Protein AF-A0A521GFV4-F1 (afdb_monomer)

Mean predicted aligned error: 8.15 Å

Secondary structure (DSSP, 8-state):
----------S-TT-HHHHHHHHHHHHHSPPHHHHHHHTT--HHHHHHHHHHHHHHHHHHHHHTTS--SSHHHHHHHHHHHHH-TTTHHHHHHHHHHHHHHHHHHTT-HHHHHHHHHHHHHHHHHH-----S-HHHHHHHTT--

Sequence (144 aa):
MKPVLPVFRLFPSDTAADLDDLQSYLLSCPGYAQNAYNHGKSTEHIHLLGHVDRVESAIRQFVSGAVNNLTSCRSEVNDFYQCRPDAAPRMTAFALDSVLAFLVEGEFYEAVSRLNLVRQHLQRRFGVITEGDYERLTQGATTV

Radius of gyration: 15.62 Å; Cα contacts (8 Å, |Δi|>4): 135; chains: 1; bounding box: 51×27×42 Å

Structure (mmC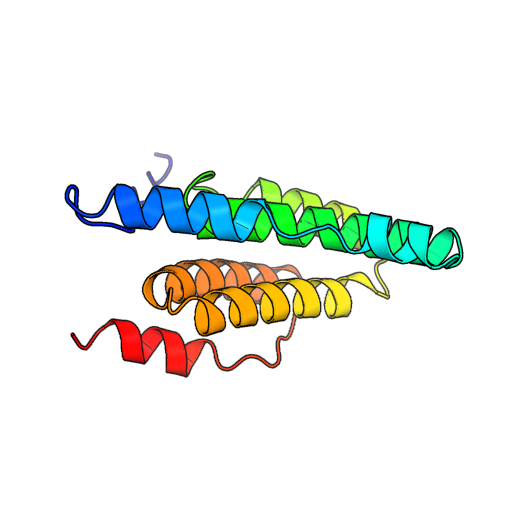IF, N/CA/C/O backbone):
data_AF-A0A521GFV4-F1
#
_entry.id   AF-A0A521GFV4-F1
#
loop_
_atom_site.group_PDB
_atom_site.id
_atom_site.type_symbol
_atom_site.label_atom_id
_atom_site.label_alt_id
_atom_site.label_comp_id
_atom_site.label_asym_id
_atom_site.label_entity_id
_atom_site.label_seq_id
_atom_site.pdbx_PDB_ins_code
_atom_site.Cartn_x
_atom_site.Cartn_y
_atom_site.Cartn_z
_atom_site.occupancy
_atom_site.B_iso_or_equiv
_atom_site.auth_seq_id
_atom_site.auth_comp_id
_atom_site.auth_asym_id
_atom_site.auth_atom_id
_atom_site.pdbx_PDB_model_num
ATOM 1 N N . MET A 1 1 ? -28.907 11.321 -4.598 1.00 34.38 1 MET A N 1
ATOM 2 C CA . MET A 1 1 ? -28.206 11.581 -3.321 1.00 34.38 1 MET A CA 1
ATOM 3 C C . MET A 1 1 ? -26.913 10.781 -3.322 1.00 34.38 1 MET A C 1
ATOM 5 O O . MET A 1 1 ? -26.981 9.577 -3.527 1.00 34.38 1 MET A O 1
ATOM 9 N N . LYS A 1 2 ? -25.743 11.424 -3.192 1.00 28.20 2 LYS A N 1
ATOM 10 C CA . LYS A 1 2 ? -24.484 10.688 -2.985 1.00 28.20 2 LYS A CA 1
ATOM 11 C C . LYS A 1 2 ? -24.500 10.159 -1.545 1.00 28.20 2 LYS A C 1
ATOM 13 O O . LYS A 1 2 ? -24.770 10.966 -0.656 1.00 28.20 2 LYS A O 1
ATOM 18 N N . PRO A 1 3 ? -24.260 8.861 -1.297 1.00 27.92 3 PRO A N 1
ATOM 19 C CA . PRO A 1 3 ? -24.125 8.371 0.064 1.00 27.92 3 PRO A CA 1
ATOM 20 C C . PRO A 1 3 ? -22.909 9.063 0.679 1.00 27.92 3 PRO A C 1
ATOM 22 O O . PRO A 1 3 ? -21.788 8.933 0.185 1.00 27.92 3 PRO A O 1
ATOM 25 N N . VAL A 1 4 ? -23.155 9.866 1.711 1.00 31.33 4 VAL A N 1
ATOM 26 C CA . VAL A 1 4 ? -22.106 10.385 2.582 1.00 31.33 4 VAL A CA 1
ATOM 27 C C . VAL A 1 4 ? -21.581 9.159 3.312 1.00 31.33 4 VAL A C 1
ATOM 29 O O . VAL A 1 4 ? -22.286 8.589 4.142 1.00 31.33 4 VAL A O 1
ATOM 32 N N . LEU A 1 5 ? -20.396 8.683 2.920 1.00 33.31 5 LEU A N 1
ATOM 33 C CA . LEU A 1 5 ? -19.701 7.659 3.691 1.00 33.31 5 LEU A CA 1
ATOM 34 C C . LEU A 1 5 ? -19.615 8.179 5.131 1.00 33.31 5 LEU A C 1
ATOM 36 O O . LEU A 1 5 ? -19.255 9.349 5.304 1.00 33.31 5 LEU A O 1
ATOM 40 N N . PRO A 1 6 ? -19.984 7.374 6.143 1.00 38.09 6 PRO A N 1
ATOM 41 C CA . PRO A 1 6 ? -19.847 7.796 7.526 1.00 38.09 6 PRO A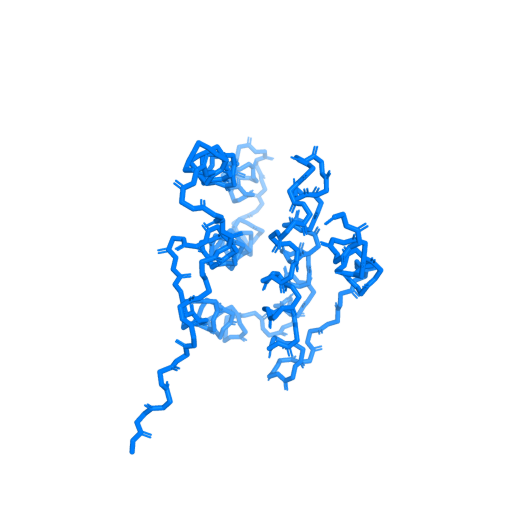 CA 1
ATOM 42 C C . PRO A 1 6 ? -18.412 8.274 7.727 1.00 38.09 6 PRO A C 1
ATOM 44 O O . PRO A 1 6 ? -17.463 7.620 7.287 1.00 38.09 6 PRO A O 1
ATOM 47 N N . VAL A 1 7 ? -18.264 9.460 8.318 1.00 41.22 7 VAL A N 1
ATOM 48 C CA . VAL A 1 7 ? -16.961 9.972 8.733 1.00 41.22 7 VAL A CA 1
ATOM 49 C C . VAL A 1 7 ? -16.463 8.996 9.790 1.00 41.22 7 VAL A C 1
ATOM 51 O O . VAL A 1 7 ? -16.857 9.080 10.950 1.00 41.22 7 VAL A O 1
ATOM 54 N N . PHE A 1 8 ? -15.668 8.014 9.369 1.00 44.47 8 PHE A N 1
ATOM 55 C CA . PHE A 1 8 ? -15.001 7.074 10.256 1.00 44.47 8 PHE A CA 1
ATOM 56 C C . PHE A 1 8 ? -13.968 7.866 11.059 1.00 44.47 8 PHE A C 1
ATOM 58 O O . PHE A 1 8 ? -12.811 7.993 10.656 1.00 44.47 8 PHE A O 1
ATOM 65 N N . ARG A 1 9 ? -14.399 8.452 12.181 1.00 45.41 9 ARG A N 1
ATOM 66 C CA . ARG A 1 9 ? -13.478 8.850 13.242 1.00 45.41 9 ARG A CA 1
ATOM 67 C C . ARG A 1 9 ? -12.942 7.555 13.844 1.00 45.41 9 ARG A C 1
ATOM 69 O O . ARG A 1 9 ? -13.654 6.878 14.571 1.00 45.41 9 ARG A O 1
ATOM 76 N N . LEU A 1 10 ? -11.719 7.210 13.447 1.00 48.00 10 LEU A N 1
ATOM 77 C CA . LEU A 1 10 ? -10.934 6.076 13.956 1.00 48.00 10 LEU A CA 1
ATOM 78 C C . LEU A 1 10 ? -10.675 6.159 15.464 1.00 48.00 10 LEU A C 1
ATOM 80 O O . LEU A 1 10 ? -10.413 5.150 16.097 1.00 48.00 10 LEU A O 1
ATOM 84 N N . PHE A 1 11 ? -10.734 7.370 16.003 1.00 47.38 11 PHE A N 1
ATOM 85 C CA . PHE A 1 11 ? -10.150 7.755 17.270 1.00 47.38 11 PHE A CA 1
ATOM 86 C C . PHE A 1 11 ? -11.170 8.633 18.014 1.00 47.38 11 PHE A C 1
ATOM 88 O O . PHE A 1 11 ? -11.696 9.585 17.412 1.00 47.38 11 PHE A O 1
ATOM 95 N N . PRO A 1 12 ? -11.522 8.325 19.279 1.00 48.00 12 PRO A N 1
ATOM 96 C CA . PRO A 1 12 ? -12.194 9.270 20.169 1.00 48.00 12 PRO A CA 1
ATOM 97 C C . PRO A 1 12 ? -11.488 10.635 20.149 1.00 48.00 12 PRO A C 1
ATOM 99 O O . PRO A 1 12 ? -10.282 10.713 19.929 1.00 48.00 12 PRO A O 1
ATOM 102 N N . SER A 1 13 ? -12.201 11.735 20.400 1.00 46.50 1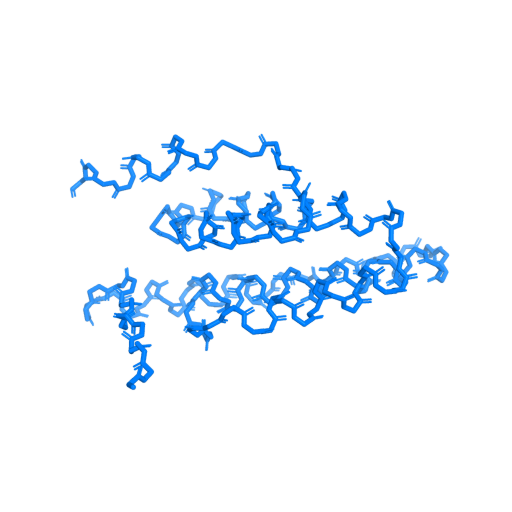3 SER A N 1
ATOM 103 C CA . SER A 1 13 ? -11.618 13.095 20.395 1.00 46.50 13 SER A CA 1
ATOM 104 C C . SER A 1 13 ? -10.408 13.277 21.327 1.00 46.50 13 SER A C 1
ATOM 106 O O . SER A 1 13 ? -9.646 14.220 21.137 1.00 46.50 13 SER A O 1
ATOM 108 N N . ASP A 1 14 ? -10.208 12.346 22.260 1.00 45.75 14 ASP A N 1
ATOM 109 C CA . ASP A 1 14 ? -9.135 12.337 23.253 1.00 45.75 14 ASP A CA 1
ATOM 110 C C . ASP A 1 14 ? -7.888 11.534 22.802 1.00 45.75 14 ASP A C 1
ATOM 112 O O . ASP A 1 14 ? -6.915 11.458 23.540 1.00 45.75 14 ASP A O 1
ATOM 116 N N . THR A 1 15 ? -7.886 10.975 21.580 1.00 52.81 15 THR A N 1
ATOM 117 C CA . THR A 1 15 ? -6.805 10.127 21.001 1.00 52.81 15 THR A CA 1
ATOM 118 C C . THR A 1 15 ? -6.084 10.799 19.818 1.00 52.81 15 THR A C 1
ATOM 120 O O . THR A 1 15 ? -5.568 10.157 18.907 1.00 52.81 15 THR A O 1
ATOM 123 N N . ALA A 1 16 ? -6.053 12.137 19.802 1.00 54.34 16 ALA A N 1
ATOM 124 C CA . ALA A 1 16 ? -5.378 12.911 18.755 1.00 54.34 16 ALA A CA 1
ATOM 125 C C . ALA A 1 16 ? -3.859 12.641 18.684 1.00 54.34 16 ALA A C 1
ATOM 127 O O . ALA A 1 16 ? -3.299 12.664 17.593 1.00 54.34 16 ALA A O 1
ATOM 128 N N . ALA A 1 17 ? -3.219 12.336 19.821 1.00 51.59 17 ALA A N 1
ATOM 129 C CA . ALA A 1 17 ? -1.805 11.957 19.873 1.00 51.59 17 ALA A CA 1
ATOM 130 C C . ALA A 1 17 ? -1.539 10.623 19.150 1.00 51.59 17 ALA A C 1
ATOM 132 O O . ALA A 1 17 ? -0.618 10.546 18.345 1.00 51.59 17 ALA A O 1
ATOM 133 N N . ASP A 1 18 ? -2.412 9.625 19.328 1.00 61.91 18 ASP A N 1
ATOM 134 C CA . ASP A 1 18 ? -2.287 8.315 18.672 1.00 61.91 18 ASP A CA 1
ATOM 135 C C . ASP A 1 18 ? -2.465 8.418 17.146 1.00 61.91 18 ASP A C 1
ATOM 137 O O . ASP A 1 18 ? -1.849 7.675 16.381 1.00 61.91 18 ASP A O 1
ATOM 141 N N . LEU A 1 19 ? -3.278 9.376 16.678 1.00 65.56 19 LEU A N 1
ATOM 142 C CA . LEU A 1 19 ? -3.441 9.672 15.252 1.00 65.56 19 LEU A CA 1
ATOM 143 C C . LEU A 1 19 ? -2.188 10.329 14.650 1.00 65.56 19 LEU A C 1
ATOM 145 O O . LEU A 1 19 ? -1.786 9.956 13.545 1.00 65.56 19 LEU A O 1
ATOM 149 N N . ASP A 1 20 ? -1.588 11.294 15.349 1.00 68.12 20 ASP A N 1
ATOM 150 C CA . ASP A 1 20 ? -0.361 11.968 14.905 1.00 68.12 20 ASP A CA 1
ATOM 151 C C . ASP A 1 20 ? 0.841 11.010 14.927 1.00 68.12 20 ASP A C 1
ATOM 153 O O . ASP A 1 20 ? 1.650 11.014 13.991 1.00 68.12 20 ASP A O 1
ATOM 157 N N . ASP A 1 21 ? 0.917 10.130 15.928 1.00 66.81 21 ASP A N 1
ATOM 158 C CA . ASP A 1 21 ? 1.932 9.080 16.032 1.00 66.81 21 ASP A CA 1
ATOM 159 C C . ASP A 1 21 ? 1.760 8.025 14.929 1.00 66.81 21 ASP A C 1
ATOM 161 O O . ASP A 1 21 ? 2.728 7.694 14.242 1.00 66.81 21 ASP A O 1
ATOM 165 N N . LEU A 1 22 ? 0.528 7.573 14.654 1.00 69.06 22 LEU A N 1
ATOM 166 C CA . LEU A 1 22 ? 0.222 6.671 13.537 1.00 69.06 22 LEU A CA 1
ATOM 167 C C . LEU A 1 22 ? 0.601 7.290 12.184 1.00 69.06 22 LEU A C 1
ATOM 169 O O . LEU A 1 22 ? 1.190 6.623 11.329 1.00 69.06 22 LEU A O 1
ATOM 173 N N . GLN A 1 23 ? 0.253 8.562 11.963 1.00 76.44 23 GLN A N 1
ATOM 174 C CA . GLN A 1 23 ? 0.588 9.268 10.726 1.00 76.44 23 GLN A CA 1
ATOM 175 C C . GLN A 1 23 ? 2.098 9.440 10.579 1.00 76.44 23 GLN A C 1
ATOM 177 O O . GLN A 1 23 ? 2.638 9.147 9.512 1.00 76.44 23 GLN A O 1
ATOM 182 N N . SER A 1 24 ? 2.787 9.853 11.640 1.00 76.06 24 SER A N 1
ATOM 183 C CA . SER A 1 24 ? 4.241 10.015 11.635 1.00 76.06 24 SER A CA 1
ATOM 184 C C . SER A 1 24 ? 4.953 8.683 11.402 1.00 76.06 24 SER A C 1
ATOM 186 O O . SER A 1 24 ? 5.865 8.603 10.578 1.00 76.06 24 SER A O 1
ATOM 188 N N . TYR A 1 25 ? 4.506 7.612 12.056 1.00 71.94 25 TYR A N 1
ATOM 189 C CA . TYR A 1 25 ? 5.076 6.276 11.915 1.00 71.94 25 TYR A CA 1
ATOM 190 C C . TYR A 1 25 ? 4.873 5.713 10.501 1.00 71.94 25 TYR A C 1
ATOM 192 O O . TYR A 1 25 ? 5.842 5.377 9.822 1.00 71.94 25 TYR A O 1
ATOM 200 N N . LEU A 1 26 ? 3.635 5.691 9.995 1.00 70.75 26 LEU A N 1
ATOM 201 C CA . LEU A 1 26 ? 3.335 5.104 8.684 1.00 70.75 26 LEU A CA 1
ATOM 202 C C . LEU A 1 26 ? 3.887 5.921 7.507 1.00 70.75 26 LEU A C 1
ATOM 204 O O . LEU A 1 26 ? 4.211 5.350 6.462 1.00 70.75 26 LEU A O 1
ATOM 208 N N . LEU A 1 27 ? 3.980 7.247 7.630 1.00 76.00 27 LEU A N 1
ATOM 209 C CA . LEU A 1 27 ? 4.436 8.112 6.535 1.00 76.00 27 LEU A CA 1
ATOM 210 C C . LEU A 1 27 ? 5.952 8.351 6.538 1.00 76.00 27 LEU A C 1
ATOM 212 O O . LEU A 1 27 ? 6.470 8.893 5.563 1.00 76.00 27 LEU A O 1
ATOM 216 N N . SER A 1 28 ? 6.667 7.929 7.584 1.00 74.81 28 SER A N 1
ATOM 217 C CA . SER A 1 28 ? 8.128 8.063 7.665 1.00 74.81 28 SER A CA 1
ATOM 218 C C . SER A 1 28 ? 8.903 6.858 7.131 1.00 74.81 28 SER A C 1
ATOM 220 O O . SER A 1 28 ? 10.123 6.962 6.976 1.00 74.81 28 SER A O 1
ATOM 222 N N . CYS A 1 29 ? 8.258 5.721 6.821 1.00 67.06 29 CYS A N 1
ATOM 223 C CA . CYS A 1 29 ? 9.028 4.558 6.377 1.00 67.06 29 CYS A CA 1
ATOM 224 C C . CYS A 1 29 ? 9.680 4.811 5.001 1.00 67.06 29 CYS A C 1
ATOM 226 O O . CYS A 1 29 ? 9.010 5.290 4.079 1.00 67.06 29 CYS A O 1
ATOM 228 N N . PRO A 1 30 ? 10.966 4.458 4.833 1.00 71.38 30 PRO A N 1
ATOM 229 C CA . PRO A 1 30 ? 11.693 4.674 3.588 1.00 71.38 30 PRO A CA 1
ATOM 230 C C . PRO A 1 30 ? 11.123 3.828 2.440 1.00 71.38 30 PRO A C 1
ATOM 232 O O . PRO A 1 30 ? 10.751 2.673 2.638 1.00 71.38 30 PRO A O 1
ATOM 235 N N . GLY A 1 31 ? 11.099 4.398 1.232 1.00 80.81 31 GLY A N 1
ATOM 236 C CA . GLY A 1 31 ? 10.608 3.717 0.029 1.00 80.81 31 GLY A CA 1
ATOM 237 C C . GLY A 1 31 ? 11.565 2.644 -0.504 1.00 80.81 31 GLY A C 1
ATOM 238 O O . GLY A 1 31 ? 12.794 2.796 -0.479 1.00 80.81 31 GLY A O 1
ATOM 239 N N . TYR A 1 32 ? 11.003 1.563 -1.038 1.00 87.06 32 TYR A N 1
ATOM 240 C CA . TYR A 1 32 ? 11.722 0.434 -1.619 1.00 87.06 32 TYR A CA 1
ATOM 241 C C . TYR A 1 32 ? 12.547 0.834 -2.846 1.00 87.06 32 TYR A C 1
ATOM 243 O O . TYR A 1 32 ? 13.644 0.304 -3.039 1.00 87.06 32 TYR A O 1
ATOM 251 N N . ALA A 1 33 ? 12.067 1.773 -3.668 1.00 88.50 33 ALA A N 1
ATOM 252 C CA . ALA A 1 33 ? 12.753 2.186 -4.892 1.00 88.50 33 ALA A CA 1
ATOM 253 C C . ALA A 1 33 ? 14.090 2.875 -4.598 1.00 88.50 33 ALA A C 1
ATOM 255 O O . ALA A 1 33 ? 15.107 2.555 -5.220 1.00 88.50 33 ALA A O 1
ATOM 256 N N . GLN A 1 34 ? 14.114 3.774 -3.608 1.00 88.19 34 GLN A N 1
ATOM 257 C CA . GLN A 1 34 ? 15.345 4.441 -3.186 1.00 88.19 34 GLN A CA 1
ATOM 258 C C . GLN A 1 34 ? 16.337 3.433 -2.597 1.00 88.19 34 GLN A C 1
ATOM 260 O O . GLN A 1 34 ? 17.533 3.492 -2.884 1.00 88.19 34 GLN A O 1
ATOM 265 N N . ASN A 1 35 ? 15.842 2.470 -1.815 1.00 87.19 35 ASN A N 1
ATOM 266 C CA . ASN A 1 35 ? 16.676 1.407 -1.270 1.00 87.19 35 ASN A CA 1
ATOM 267 C C . ASN A 1 35 ? 17.289 0.540 -2.388 1.00 87.19 35 ASN A C 1
ATOM 269 O O . ASN A 1 35 ? 18.486 0.256 -2.380 1.00 87.19 35 ASN A O 1
ATOM 273 N N . ALA A 1 36 ? 16.500 0.176 -3.400 1.00 85.94 36 ALA A N 1
ATOM 274 C CA . ALA A 1 36 ? 16.974 -0.579 -4.555 1.00 85.94 36 ALA A CA 1
ATOM 275 C C . ALA A 1 36 ? 18.015 0.190 -5.383 1.00 85.94 36 ALA A C 1
ATOM 277 O O . ALA A 1 36 ? 19.010 -0.401 -5.807 1.00 85.94 36 ALA A O 1
ATOM 278 N N . TYR A 1 37 ? 17.825 1.500 -5.562 1.00 90.69 37 TYR A N 1
ATOM 279 C CA . TYR A 1 37 ? 18.810 2.374 -6.198 1.00 90.69 37 TYR A CA 1
ATOM 280 C C . TYR A 1 37 ? 20.139 2.371 -5.433 1.00 90.69 37 TYR A C 1
ATOM 282 O O . TYR A 1 37 ? 21.190 2.116 -6.021 1.00 90.69 37 TYR A O 1
ATOM 290 N N . ASN A 1 38 ? 20.091 2.555 -4.110 1.00 90.25 38 ASN A N 1
ATOM 291 C CA . ASN A 1 38 ? 21.284 2.574 -3.257 1.00 90.25 38 ASN A CA 1
ATOM 292 C C . ASN A 1 38 ? 22.066 1.246 -3.290 1.00 90.25 38 ASN A C 1
ATOM 294 O O . ASN A 1 38 ? 23.276 1.239 -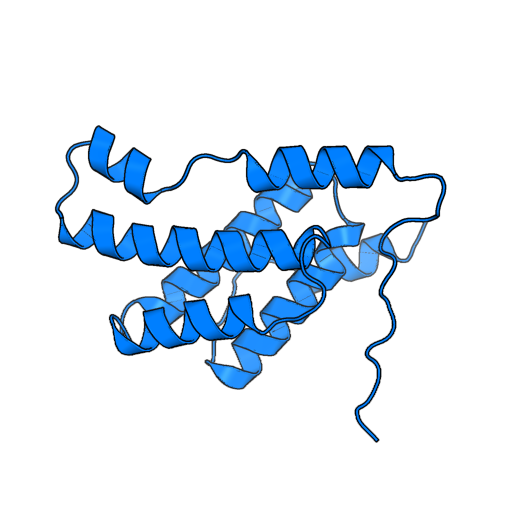3.084 1.00 90.25 38 ASN A O 1
ATOM 298 N N . HIS A 1 39 ? 21.391 0.131 -3.586 1.00 90.88 39 HIS A N 1
ATOM 299 C CA . HIS A 1 39 ? 21.991 -1.202 -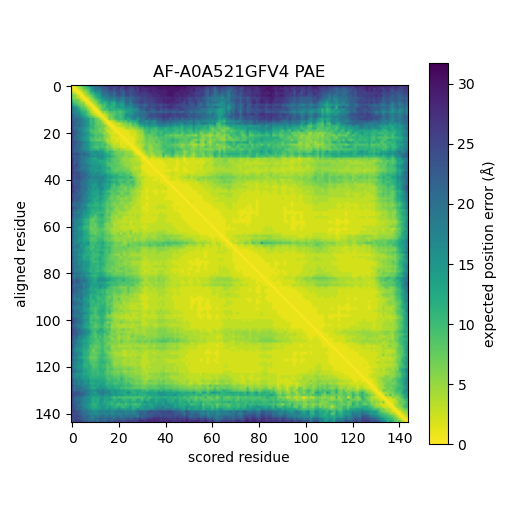3.702 1.00 90.88 39 HIS A CA 1
ATOM 300 C C . HIS A 1 39 ? 22.326 -1.610 -5.147 1.00 90.88 39 HIS A C 1
ATOM 302 O O . HIS A 1 39 ? 22.565 -2.791 -5.410 1.00 90.88 39 HIS A O 1
ATOM 308 N N . GLY A 1 40 ? 22.320 -0.668 -6.097 1.00 91.56 40 GLY A N 1
ATOM 309 C CA . GLY A 1 40 ? 22.724 -0.917 -7.483 1.00 91.56 40 GLY A CA 1
ATOM 310 C C . GLY A 1 40 ? 21.821 -1.904 -8.227 1.00 91.56 40 GLY A C 1
ATOM 311 O O . GLY A 1 40 ? 22.291 -2.641 -9.095 1.00 91.56 40 GLY A O 1
ATOM 312 N N . LYS A 1 41 ? 20.529 -1.972 -7.876 1.00 93.25 41 LYS A N 1
ATOM 313 C CA . LYS A 1 41 ? 19.564 -2.803 -8.610 1.00 93.25 41 LYS A CA 1
ATOM 314 C C . LYS A 1 41 ? 19.320 -2.233 -10.008 1.00 93.25 41 LYS A C 1
ATOM 316 O O . LYS A 1 41 ? 19.486 -1.045 -10.261 1.00 93.25 41 LYS A O 1
ATOM 321 N N . SER A 1 42 ? 18.897 -3.097 -10.929 1.00 93.25 42 SER A N 1
ATOM 322 C CA . SER A 1 42 ? 18.569 -2.696 -12.301 1.00 93.25 42 SER A CA 1
ATOM 323 C C . SER A 1 42 ? 17.455 -1.645 -12.336 1.00 93.25 42 SER A C 1
ATOM 325 O O . SER A 1 42 ? 16.527 -1.717 -11.528 1.00 93.25 42 SER A O 1
ATOM 327 N N . THR A 1 43 ? 17.460 -0.786 -13.354 1.00 91.19 43 THR A N 1
ATOM 328 C CA . THR A 1 43 ? 16.409 0.212 -13.613 1.00 91.19 43 THR A CA 1
ATOM 329 C C . THR A 1 43 ? 15.002 -0.388 -13.609 1.00 91.19 43 THR A C 1
ATOM 331 O O . THR A 1 43 ? 14.105 0.182 -12.999 1.00 91.19 43 THR A O 1
ATOM 334 N N . GLU A 1 44 ? 14.807 -1.573 -14.198 1.00 89.06 44 GLU A N 1
ATOM 335 C CA . GLU A 1 44 ? 13.505 -2.256 -14.192 1.00 89.06 44 GLU A CA 1
ATOM 336 C C . GLU A 1 44 ? 13.004 -2.555 -12.768 1.00 89.06 44 GLU A C 1
ATOM 338 O O . GLU A 1 44 ? 11.867 -2.232 -12.434 1.00 89.06 44 GLU A O 1
ATOM 343 N N . HIS A 1 45 ? 13.863 -3.113 -11.908 1.00 87.88 45 HIS A N 1
ATOM 344 C CA . HIS A 1 45 ? 13.545 -3.342 -10.494 1.00 87.88 45 HIS A CA 1
ATOM 345 C C . HIS A 1 45 ? 13.216 -2.043 -9.753 1.00 87.88 45 HIS A C 1
ATOM 347 O O . HIS A 1 45 ? 12.280 -2.021 -8.961 1.00 87.88 45 HIS A O 1
ATOM 353 N N . ILE A 1 46 ? 13.955 -0.962 -10.010 1.00 89.69 46 ILE A N 1
ATOM 354 C CA . ILE A 1 46 ? 13.694 0.339 -9.379 1.00 89.69 46 ILE A CA 1
ATOM 355 C C . ILE A 1 46 ? 12.322 0.873 -9.811 1.00 89.69 46 ILE A C 1
ATOM 357 O O . ILE A 1 46 ? 11.550 1.312 -8.964 1.00 89.69 46 ILE A O 1
ATOM 361 N N . HIS A 1 47 ? 11.979 0.783 -11.100 1.00 88.25 47 HIS A N 1
ATOM 362 C CA . HIS A 1 47 ? 10.657 1.181 -11.592 1.00 88.25 47 HIS A CA 1
ATOM 363 C C . HIS A 1 47 ? 9.535 0.334 -10.993 1.00 88.25 47 HIS A C 1
ATOM 365 O O . HIS A 1 47 ? 8.520 0.886 -10.572 1.00 88.25 47 HIS A O 1
ATOM 371 N N . LEU A 1 48 ? 9.723 -0.988 -10.917 1.00 90.56 48 LEU A N 1
ATOM 372 C CA . LEU A 1 48 ? 8.752 -1.888 -10.302 1.00 90.56 48 LEU A CA 1
ATOM 373 C C . LEU A 1 48 ? 8.490 -1.489 -8.847 1.00 90.56 48 LEU A C 1
ATOM 375 O O . LEU A 1 48 ? 7.341 -1.305 -8.457 1.00 90.56 48 LEU A O 1
ATOM 379 N N . LEU A 1 49 ? 9.555 -1.296 -8.069 1.00 91.06 49 LEU A N 1
ATOM 380 C CA . LEU A 1 49 ? 9.461 -0.903 -6.664 1.00 91.06 49 LEU A CA 1
ATOM 381 C C . LEU A 1 49 ? 8.913 0.517 -6.485 1.00 91.06 49 LEU A C 1
ATOM 383 O O . LEU A 1 49 ? 8.223 0.770 -5.507 1.00 91.06 49 LEU A O 1
ATOM 387 N N . GLY A 1 50 ? 9.118 1.411 -7.454 1.00 91.88 50 GLY A N 1
ATOM 388 C CA . GLY A 1 50 ? 8.498 2.737 -7.456 1.00 91.88 50 GLY A CA 1
ATOM 389 C C . GLY A 1 50 ? 6.972 2.681 -7.562 1.00 91.88 50 GLY A C 1
ATOM 390 O O . GLY A 1 50 ? 6.282 3.479 -6.933 1.00 91.88 50 GLY A O 1
ATOM 391 N N . HIS A 1 51 ? 6.420 1.716 -8.302 1.00 91.94 51 HIS A N 1
ATOM 392 C CA . HIS A 1 51 ? 4.973 1.482 -8.293 1.00 91.94 51 HIS A CA 1
ATOM 393 C C . HIS A 1 51 ? 4.491 0.921 -6.951 1.00 91.94 51 HIS A C 1
ATOM 395 O O . HIS A 1 51 ? 3.443 1.344 -6.463 1.00 91.94 51 HIS A O 1
ATOM 401 N N . VAL A 1 52 ? 5.262 0.016 -6.336 1.00 92.69 52 VAL A N 1
ATOM 402 C CA . VAL A 1 52 ? 4.951 -0.516 -4.997 1.00 92.69 52 VAL A CA 1
ATOM 403 C C . VAL A 1 52 ? 4.916 0.606 -3.965 1.00 92.69 52 VAL A C 1
ATOM 405 O O . VAL A 1 52 ? 3.928 0.719 -3.246 1.00 92.69 52 VAL A O 1
ATOM 408 N N . ASP A 1 53 ? 5.915 1.492 -3.966 1.00 92.00 53 ASP A N 1
ATOM 409 C CA . ASP A 1 53 ? 5.983 2.655 -3.073 1.00 92.00 53 ASP A CA 1
ATOM 410 C C . ASP A 1 53 ? 4.733 3.537 -3.179 1.00 92.00 53 ASP A C 1
ATOM 412 O O . ASP A 1 53 ? 4.175 3.967 -2.169 1.00 92.00 53 ASP A O 1
ATOM 416 N N . ARG A 1 54 ? 4.253 3.790 -4.403 1.00 92.31 54 ARG A N 1
ATOM 417 C CA . ARG A 1 54 ? 3.059 4.615 -4.630 1.00 92.31 54 ARG A CA 1
ATOM 418 C C . ARG A 1 54 ? 1.778 3.933 -4.157 1.00 92.31 54 ARG A C 1
ATOM 420 O O . ARG A 1 54 ? 0.952 4.577 -3.507 1.00 92.31 54 ARG A O 1
ATOM 427 N N . VAL A 1 55 ? 1.619 2.640 -4.448 1.00 93.75 55 VAL A N 1
ATOM 428 C CA . VAL A 1 55 ? 0.475 1.849 -3.973 1.00 93.75 55 VAL A CA 1
ATOM 429 C C . VAL A 1 55 ? 0.460 1.808 -2.450 1.00 93.75 55 VAL A C 1
ATOM 431 O O . VAL A 1 55 ? -0.556 2.139 -1.840 1.00 93.75 55 VAL A O 1
ATOM 434 N N . GLU A 1 56 ? 1.584 1.464 -1.832 1.00 93.31 56 GLU A N 1
ATOM 435 C CA . GLU A 1 56 ? 1.701 1.374 -0.384 1.00 93.31 56 GLU A CA 1
ATOM 436 C C . GLU A 1 56 ? 1.470 2.729 0.289 1.00 93.31 56 GLU A C 1
ATOM 438 O O . GLU A 1 56 ? 0.688 2.815 1.234 1.00 93.31 56 GLU A O 1
ATOM 443 N N . SER A 1 57 ? 2.035 3.812 -0.253 1.00 91.88 57 SER A N 1
ATOM 444 C CA . SER A 1 57 ? 1.778 5.173 0.233 1.00 91.88 57 SER A CA 1
ATOM 445 C C . SER A 1 57 ? 0.286 5.518 0.205 1.00 91.88 57 SER A C 1
ATOM 447 O O . SER A 1 57 ? -0.261 5.991 1.204 1.00 91.88 57 SER A O 1
ATOM 449 N N . ALA A 1 58 ? -0.414 5.220 -0.894 1.00 92.62 58 ALA A N 1
ATOM 450 C CA . ALA A 1 58 ? -1.849 5.466 -0.994 1.00 92.62 58 ALA A CA 1
ATOM 451 C C . ALA A 1 58 ? -2.658 4.629 0.013 1.00 92.62 58 ALA A C 1
ATOM 453 O O . ALA A 1 58 ? -3.637 5.125 0.575 1.00 92.62 58 ALA A O 1
ATOM 454 N N . ILE A 1 59 ? -2.262 3.375 0.260 1.00 93.06 59 ILE A N 1
ATOM 455 C CA . ILE A 1 59 ? -2.878 2.516 1.284 1.00 93.06 59 ILE A CA 1
ATOM 456 C C . ILE A 1 59 ? -2.663 3.125 2.671 1.00 93.06 59 ILE A C 1
ATOM 458 O O . ILE A 1 59 ? -3.633 3.316 3.403 1.00 93.06 59 ILE A O 1
ATOM 462 N N . ARG A 1 60 ? -1.425 3.489 3.018 1.00 90.88 60 ARG A N 1
ATOM 463 C CA . ARG A 1 60 ? -1.080 4.069 4.323 1.00 90.88 60 ARG A CA 1
ATOM 464 C C . ARG A 1 60 ? -1.811 5.385 4.583 1.00 90.88 60 ARG A C 1
ATOM 466 O O . ARG A 1 60 ? -2.345 5.555 5.671 1.00 90.88 60 ARG A O 1
ATOM 473 N N . GLN A 1 61 ? -1.931 6.264 3.585 1.00 88.62 61 GLN A N 1
ATOM 474 C CA . GLN A 1 61 ? -2.725 7.499 3.687 1.00 88.62 61 GLN A CA 1
ATOM 475 C C . GLN A 1 61 ? -4.206 7.229 3.975 1.00 88.62 61 GLN A C 1
ATOM 477 O O . GLN A 1 61 ? -4.843 7.965 4.732 1.00 88.62 61 GLN A O 1
ATOM 482 N N . PHE A 1 62 ? -4.778 6.188 3.361 1.00 90.00 62 PHE A N 1
ATOM 483 C CA . PHE A 1 62 ? -6.152 5.802 3.654 1.00 90.00 62 PHE A CA 1
ATOM 484 C C . PHE A 1 62 ? -6.279 5.195 5.050 1.00 90.00 62 PHE A C 1
ATOM 486 O O . PHE A 1 62 ? -7.226 5.517 5.761 1.00 90.00 62 PHE A O 1
ATOM 493 N N . VAL A 1 63 ? -5.357 4.320 5.448 1.00 88.12 63 VAL A N 1
ATOM 494 C CA . VAL A 1 63 ? -5.367 3.645 6.753 1.00 88.12 63 VAL A CA 1
ATOM 495 C C . VAL A 1 63 ? -5.193 4.646 7.896 1.00 88.12 63 VAL A C 1
ATOM 497 O O . VAL A 1 63 ? -5.961 4.596 8.851 1.00 88.12 63 VAL A O 1
ATOM 500 N N . SER A 1 64 ? -4.278 5.606 7.760 1.00 83.69 64 SER A N 1
ATOM 501 C CA . SER A 1 64 ? -4.000 6.629 8.775 1.00 83.69 64 SER A CA 1
ATOM 502 C C . SER A 1 64 ? -5.072 7.716 8.892 1.00 83.69 64 SER A C 1
ATOM 504 O O . SER A 1 64 ? -5.005 8.564 9.775 1.00 83.69 64 SER A O 1
ATOM 506 N N . GLY A 1 65 ? -6.058 7.745 7.990 1.00 82.62 65 GLY A N 1
ATOM 507 C CA . GLY A 1 65 ? -7.095 8.778 7.987 1.00 82.62 65 GLY A CA 1
ATOM 508 C C . GLY A 1 65 ? -6.701 10.101 7.329 1.00 82.62 65 GLY A C 1
ATOM 509 O O . GLY A 1 65 ? -7.566 10.970 7.207 1.00 82.62 65 GLY A O 1
ATOM 510 N N . ALA A 1 66 ? -5.467 10.235 6.828 1.00 82.19 66 ALA A N 1
ATOM 511 C CA . ALA A 1 66 ? -5.038 11.395 6.042 1.00 82.19 66 ALA A CA 1
ATOM 512 C C . ALA A 1 66 ? -5.913 11.588 4.788 1.00 82.19 66 ALA A C 1
ATOM 514 O O . ALA A 1 66 ? -6.228 12.711 4.392 1.00 82.19 66 ALA A O 1
ATOM 515 N N . VAL A 1 67 ? -6.371 10.481 4.194 1.00 83.44 67 VAL A N 1
ATOM 516 C CA . VAL A 1 67 ? -7.367 10.468 3.120 1.00 83.44 67 VAL A CA 1
ATOM 517 C C . VAL A 1 67 ? -8.530 9.558 3.515 1.00 83.44 67 VAL A C 1
ATOM 519 O O . VAL A 1 67 ? -8.352 8.417 3.926 1.00 83.44 67 VAL A O 1
ATOM 522 N N . ASN A 1 68 ? -9.763 10.041 3.349 1.00 80.62 68 ASN A N 1
ATOM 523 C CA . ASN A 1 68 ? -10.975 9.308 3.748 1.00 80.62 68 ASN A CA 1
ATOM 524 C C . ASN A 1 68 ? -11.720 8.655 2.573 1.00 80.62 68 ASN A C 1
ATOM 526 O O . ASN A 1 68 ? -12.917 8.383 2.650 1.00 80.62 68 ASN A O 1
ATOM 530 N N . ASN A 1 69 ? -11.033 8.416 1.456 1.00 84.31 69 ASN A N 1
ATOM 531 C CA . ASN A 1 69 ? -11.597 7.738 0.295 1.00 84.31 69 ASN A CA 1
ATOM 532 C C . ASN A 1 69 ? -10.550 6.861 -0.407 1.00 84.31 69 ASN A C 1
ATOM 534 O O . ASN A 1 69 ? -9.359 7.137 -0.356 1.00 84.31 69 ASN A O 1
ATOM 538 N N . LEU A 1 70 ? -11.013 5.821 -1.103 1.00 87.88 70 LEU A N 1
ATOM 539 C CA . LEU A 1 70 ? -10.156 4.846 -1.792 1.00 87.88 70 LEU A CA 1
ATOM 540 C C . LEU A 1 70 ? -9.714 5.294 -3.199 1.00 87.88 70 LEU A C 1
ATOM 542 O O . LEU A 1 70 ? -9.223 4.474 -3.973 1.00 87.88 70 LEU A O 1
ATOM 546 N N . THR A 1 71 ? -9.927 6.557 -3.586 1.00 89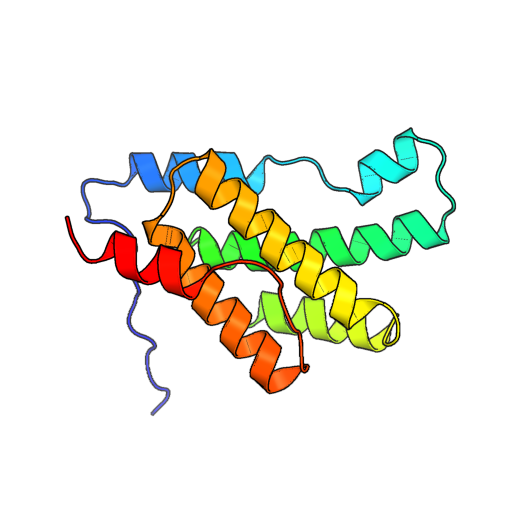.44 71 THR A N 1
ATOM 547 C CA . THR A 1 71 ? -9.667 7.010 -4.967 1.00 89.44 71 THR A CA 1
ATOM 548 C C . THR A 1 71 ? -8.186 6.919 -5.307 1.00 89.44 71 THR A C 1
ATOM 550 O O . THR A 1 71 ? -7.854 6.361 -6.349 1.00 89.44 71 THR A O 1
ATOM 553 N N . SER A 1 72 ? -7.308 7.380 -4.412 1.00 87.81 72 SER A N 1
ATOM 554 C CA . SER A 1 72 ? -5.858 7.303 -4.614 1.00 87.81 72 SER A CA 1
ATOM 555 C C . SER A 1 72 ? -5.385 5.852 -4.685 1.00 87.81 72 SER A C 1
ATOM 557 O O . SER A 1 72 ? -4.727 5.485 -5.652 1.00 87.81 72 SER A O 1
ATOM 559 N N . CYS A 1 73 ? -5.819 4.989 -3.753 1.00 90.44 73 CYS A N 1
ATOM 560 C CA . CYS A 1 73 ? -5.478 3.560 -3.777 1.00 90.44 73 CYS A CA 1
ATOM 561 C C . CYS A 1 73 ? -5.877 2.914 -5.111 1.00 90.44 73 CYS A C 1
ATOM 563 O O . CYS A 1 73 ? -5.111 2.166 -5.708 1.00 90.44 73 CYS A O 1
ATOM 565 N N . ARG A 1 74 ? -7.079 3.226 -5.611 1.00 91.69 74 ARG A N 1
ATOM 566 C CA . ARG A 1 74 ? -7.555 2.711 -6.899 1.00 91.69 74 ARG A CA 1
ATOM 567 C C . ARG A 1 74 ? -6.754 3.236 -8.081 1.00 91.69 74 ARG A C 1
ATOM 569 O O . ARG A 1 74 ? -6.550 2.475 -9.020 1.00 91.69 74 ARG A O 1
ATOM 576 N N . SER A 1 75 ? -6.393 4.518 -8.074 1.00 93.56 75 SER A N 1
ATOM 577 C CA . SER A 1 75 ? -5.636 5.134 -9.165 1.00 93.56 75 SER A CA 1
ATOM 578 C C . SER A 1 75 ? -4.260 4.497 -9.275 1.00 93.56 75 SER A C 1
ATOM 580 O O . SER A 1 75 ? -3.916 3.988 -10.331 1.00 93.56 75 SER A O 1
ATOM 582 N N . GLU A 1 76 ? -3.534 4.420 -8.161 1.00 95.25 76 GLU A N 1
ATOM 583 C CA . GLU A 1 76 ? -2.176 3.873 -8.140 1.00 95.25 76 GLU A CA 1
ATOM 584 C C . GLU A 1 76 ? -2.149 2.387 -8.520 1.00 95.25 76 GLU A C 1
ATOM 586 O O . GLU A 1 76 ? -1.306 1.959 -9.306 1.00 95.25 76 GLU A O 1
ATOM 591 N N . VAL A 1 77 ? -3.120 1.597 -8.041 1.00 93.81 77 VAL A N 1
ATOM 592 C CA . VAL A 1 77 ? -3.233 0.185 -8.437 1.00 93.81 77 VAL A CA 1
ATOM 593 C C . VAL A 1 77 ? -3.605 0.058 -9.919 1.00 93.81 77 VAL A C 1
ATOM 595 O O . VAL A 1 77 ? -3.006 -0.750 -10.618 1.00 93.81 77 VAL A O 1
ATOM 598 N N . ASN A 1 78 ? -4.541 0.858 -10.441 1.00 95.06 78 ASN A N 1
ATOM 599 C CA . ASN A 1 78 ? -4.862 0.846 -11.875 1.00 95.06 78 ASN A CA 1
ATOM 600 C C . ASN A 1 78 ? -3.633 1.161 -12.736 1.00 95.06 78 ASN A C 1
ATOM 602 O O . ASN A 1 78 ? -3.371 0.435 -13.693 1.00 95.06 78 ASN A O 1
ATOM 606 N N . ASP A 1 79 ? -2.895 2.218 -12.398 1.00 94.25 79 ASP A N 1
ATOM 607 C CA . ASP A 1 79 ? -1.705 2.641 -13.137 1.00 94.25 79 ASP A CA 1
ATOM 608 C C . ASP A 1 79 ? -0.648 1.530 -13.121 1.00 94.25 79 ASP A C 1
ATOM 610 O O . ASP A 1 79 ? -0.060 1.198 -14.151 1.00 94.25 79 ASP A O 1
ATOM 614 N N . PHE A 1 80 ? -0.471 0.864 -11.976 1.00 95.12 80 PHE A N 1
ATOM 615 C CA . PHE A 1 80 ? 0.439 -0.271 -11.878 1.00 95.12 80 PHE A CA 1
ATOM 616 C C . PHE A 1 80 ? 0.001 -1.446 -12.766 1.00 95.12 80 PHE A C 1
ATOM 618 O O . PHE A 1 80 ? 0.813 -1.992 -13.511 1.00 95.12 80 PHE A O 1
ATOM 625 N N . TYR A 1 81 ? -1.284 -1.807 -12.762 1.00 94.06 81 TYR A N 1
ATOM 626 C CA . TYR A 1 81 ? -1.810 -2.865 -13.633 1.00 94.06 81 TYR A CA 1
ATOM 627 C C . TYR A 1 81 ? -1.693 -2.525 -15.125 1.00 94.06 81 TYR A C 1
ATOM 629 O O . TYR A 1 81 ? -1.501 -3.428 -15.935 1.00 94.06 81 TYR A O 1
ATOM 637 N N . GLN A 1 82 ? -1.789 -1.247 -15.501 1.00 93.69 82 GLN A N 1
ATOM 638 C CA . GLN A 1 82 ? -1.583 -0.810 -16.885 1.00 93.69 82 GLN A CA 1
ATOM 639 C C . GLN A 1 82 ? -0.122 -0.955 -17.320 1.00 93.69 82 GLN A C 1
ATOM 641 O O . GLN A 1 82 ? 0.140 -1.339 -18.459 1.00 93.69 82 GLN A O 1
ATOM 646 N N . CYS A 1 83 ? 0.827 -0.674 -16.425 1.00 90.12 83 CYS A N 1
ATOM 647 C CA . CYS A 1 83 ? 2.253 -0.767 -16.726 1.00 90.12 83 CYS A CA 1
ATOM 648 C C . CYS A 1 83 ? 2.804 -2.200 -16.628 1.00 90.12 83 CYS A C 1
ATOM 650 O O . CYS A 1 83 ? 3.647 -2.584 -17.437 1.00 90.12 83 CYS A O 1
ATOM 652 N N . ARG A 1 84 ? 2.376 -2.976 -15.624 1.00 89.88 84 ARG A N 1
ATOM 653 C CA . ARG A 1 84 ? 2.921 -4.300 -15.262 1.00 89.88 84 ARG A CA 1
ATOM 654 C C . ARG A 1 84 ? 1.813 -5.265 -14.817 1.00 89.88 84 ARG A C 1
ATOM 656 O O . ARG A 1 84 ? 1.745 -5.621 -13.638 1.00 89.88 84 ARG A O 1
ATOM 663 N N . PRO A 1 85 ? 0.936 -5.713 -15.731 1.00 91.38 85 PRO A N 1
ATOM 664 C CA . PRO A 1 85 ? -0.194 -6.583 -15.384 1.00 91.38 85 PRO A CA 1
ATOM 665 C C . PRO A 1 85 ? 0.236 -7.942 -14.806 1.00 91.38 85 PRO A C 1
ATOM 667 O O . PRO A 1 85 ? -0.517 -8.564 -14.062 1.00 91.38 85 PRO A O 1
ATOM 670 N N . ASP A 1 86 ? 1.447 -8.394 -15.132 1.00 90.19 86 ASP A N 1
ATOM 671 C CA . ASP A 1 86 ? 2.066 -9.630 -14.652 1.00 90.19 86 ASP A CA 1
ATOM 672 C C . ASP A 1 86 ? 2.484 -9.553 -13.175 1.00 90.19 86 ASP A C 1
ATOM 674 O O . ASP A 1 86 ? 2.283 -10.500 -12.411 1.00 90.19 86 ASP A O 1
ATOM 678 N N . ALA A 1 87 ? 3.054 -8.420 -12.763 1.00 88.94 87 ALA A N 1
ATOM 679 C CA . ALA A 1 87 ? 3.621 -8.239 -11.430 1.00 88.94 87 ALA A CA 1
ATOM 680 C C . ALA A 1 87 ? 2.654 -7.555 -10.451 1.00 88.94 87 ALA A C 1
ATOM 682 O O . ALA A 1 87 ? 2.709 -7.819 -9.246 1.00 88.94 87 ALA A O 1
ATOM 683 N N . ALA A 1 88 ? 1.756 -6.703 -10.952 1.00 92.69 88 ALA A N 1
ATOM 684 C CA . ALA A 1 88 ? 0.894 -5.862 -10.129 1.00 92.69 88 ALA A CA 1
ATOM 685 C C . ALA A 1 88 ? 0.048 -6.629 -9.092 1.00 92.69 88 ALA A C 1
ATOM 687 O O . ALA A 1 88 ? -0.011 -6.154 -7.957 1.00 92.69 88 ALA A O 1
ATOM 688 N N . PRO A 1 89 ? -0.549 -7.811 -9.372 1.00 92.00 89 PRO A N 1
ATOM 689 C CA . PRO A 1 89 ? -1.318 -8.539 -8.360 1.00 92.00 89 PRO A CA 1
ATOM 690 C C . PRO A 1 89 ? -0.485 -8.928 -7.138 1.00 92.00 89 PRO A C 1
ATOM 692 O O . PRO A 1 89 ? -0.867 -8.631 -6.007 1.00 92.00 89 PRO A O 1
ATOM 695 N N . ARG A 1 90 ? 0.682 -9.541 -7.372 1.00 91.00 90 ARG A N 1
ATOM 696 C CA . ARG A 1 90 ? 1.578 -10.008 -6.305 1.00 91.00 90 ARG A CA 1
ATOM 697 C C . ARG A 1 90 ? 2.189 -8.845 -5.538 1.00 91.00 90 ARG A C 1
ATOM 699 O O . ARG A 1 90 ? 2.273 -8.887 -4.320 1.00 91.00 90 ARG A O 1
ATOM 706 N N . MET A 1 91 ? 2.579 -7.793 -6.248 1.00 92.69 91 MET A N 1
ATOM 707 C CA . MET A 1 91 ? 3.197 -6.621 -5.633 1.00 92.69 91 MET A CA 1
ATOM 708 C C . MET A 1 91 ? 2.187 -5.764 -4.854 1.00 92.69 91 MET A C 1
ATOM 710 O O . MET A 1 91 ? 2.530 -5.187 -3.828 1.00 92.69 91 MET A O 1
ATOM 714 N N . THR A 1 92 ? 0.923 -5.728 -5.286 1.00 93.94 92 THR A N 1
ATOM 715 C CA . THR A 1 92 ? -0.161 -5.091 -4.518 1.00 93.94 92 THR A CA 1
ATOM 716 C C . THR A 1 92 ? -0.481 -5.885 -3.250 1.00 93.94 92 THR A C 1
ATOM 718 O O . THR A 1 92 ? -0.727 -5.284 -2.207 1.00 93.94 92 THR A O 1
ATOM 721 N N . ALA A 1 93 ? -0.460 -7.222 -3.318 1.00 93.19 93 ALA A N 1
ATOM 722 C CA . ALA A 1 93 ? -0.600 -8.071 -2.135 1.00 93.19 93 ALA A CA 1
ATOM 723 C C . ALA A 1 93 ? 0.544 -7.832 -1.139 1.00 93.19 93 ALA A C 1
ATOM 725 O O . ALA A 1 93 ? 0.280 -7.568 0.028 1.00 93.19 93 ALA A O 1
ATOM 726 N N . PHE A 1 94 ? 1.789 -7.795 -1.627 1.00 91.25 94 PHE A N 1
ATOM 727 C CA . PHE A 1 94 ? 2.957 -7.457 -0.813 1.00 91.25 94 PHE A CA 1
ATOM 728 C C . PHE A 1 94 ? 2.802 -6.106 -0.097 1.00 91.25 94 PHE A C 1
ATOM 730 O O . PHE A 1 94 ? 3.054 -6.028 1.100 1.00 91.25 94 PHE A O 1
ATOM 737 N N . ALA A 1 95 ? 2.325 -5.064 -0.787 1.00 92.06 95 ALA A N 1
ATOM 738 C CA . ALA A 1 95 ? 2.072 -3.763 -0.163 1.00 92.06 95 ALA A CA 1
ATOM 739 C C . ALA A 1 95 ? 1.011 -3.839 0.955 1.00 92.06 95 ALA A C 1
ATOM 741 O O . ALA A 1 95 ? 1.162 -3.216 2.002 1.00 92.06 95 ALA A O 1
ATOM 742 N N . LEU A 1 96 ? -0.065 -4.612 0.764 1.00 93.00 96 LEU A N 1
ATOM 743 C CA . LEU A 1 96 ? -1.086 -4.820 1.799 1.00 93.00 96 LEU A CA 1
ATOM 744 C C . LEU A 1 96 ? -0.536 -5.577 3.015 1.00 93.00 96 LEU A C 1
ATOM 746 O O . LEU A 1 96 ? -0.857 -5.210 4.148 1.00 93.00 96 LEU A O 1
ATOM 750 N N . ASP A 1 97 ? 0.248 -6.629 2.787 1.00 91.50 97 ASP A N 1
ATOM 751 C CA . ASP A 1 97 ? 0.831 -7.454 3.851 1.00 91.50 97 ASP A CA 1
ATOM 752 C C . ASP A 1 97 ? 1.931 -6.677 4.606 1.00 91.50 97 ASP A C 1
ATOM 754 O O . ASP A 1 97 ? 2.015 -6.759 5.830 1.00 91.50 97 ASP A O 1
ATOM 758 N N . SER A 1 98 ? 2.701 -5.835 3.908 1.00 89.31 98 SER A N 1
ATOM 759 C CA . SER A 1 98 ? 3.680 -4.911 4.499 1.00 89.31 98 SER A CA 1
ATOM 760 C C . SER A 1 98 ? 3.013 -3.903 5.439 1.00 89.31 98 SER A C 1
ATOM 762 O O . SER A 1 98 ? 3.406 -3.773 6.598 1.00 89.31 98 SER A O 1
ATOM 764 N N . VAL A 1 99 ? 1.933 -3.243 4.999 1.00 89.94 99 VAL A N 1
ATOM 765 C CA . VAL A 1 99 ? 1.185 -2.320 5.871 1.00 89.94 99 VAL A CA 1
ATOM 766 C C . VAL A 1 99 ? 0.583 -3.058 7.064 1.00 89.94 99 VAL A C 1
ATOM 768 O O . VAL A 1 99 ? 0.592 -2.517 8.165 1.00 89.94 99 VAL A O 1
ATOM 771 N N . LEU A 1 100 ? 0.097 -4.291 6.883 1.00 90.25 100 LEU A N 1
ATOM 772 C CA . LEU A 1 100 ? -0.396 -5.095 8.002 1.00 90.25 100 LEU A CA 1
ATOM 773 C C . LEU A 1 100 ? 0.710 -5.358 9.029 1.00 90.25 100 LEU A C 1
ATOM 775 O O . LEU A 1 100 ? 0.462 -5.194 10.221 1.00 90.25 100 LEU A O 1
ATOM 779 N N . ALA A 1 101 ? 1.910 -5.727 8.576 1.00 86.44 101 ALA A N 1
ATOM 780 C CA . ALA A 1 101 ? 3.054 -5.947 9.453 1.00 86.44 101 ALA A CA 1
ATOM 781 C C . ALA A 1 101 ? 3.384 -4.688 10.269 1.00 86.44 101 ALA A C 1
ATOM 783 O O . ALA A 1 101 ? 3.466 -4.778 11.490 1.00 86.44 101 ALA A O 1
ATOM 784 N N . PHE A 1 102 ? 3.441 -3.509 9.636 1.00 84.75 102 PHE A N 1
ATOM 785 C CA . PHE A 1 102 ? 3.666 -2.242 10.346 1.00 84.75 102 PHE A CA 1
ATOM 786 C C . PHE A 1 102 ? 2.600 -1.947 11.405 1.00 84.75 102 PHE A C 1
ATOM 788 O O . PHE A 1 102 ? 2.925 -1.483 12.495 1.00 84.75 102 PHE A O 1
ATOM 795 N N . LEU A 1 103 ? 1.326 -2.207 11.101 1.00 85.00 103 LEU A N 1
ATOM 796 C CA . LEU A 1 103 ? 0.251 -2.000 12.072 1.00 85.00 103 LEU A CA 1
ATOM 797 C C . LEU A 1 103 ? 0.369 -2.951 13.264 1.00 85.00 103 LEU A C 1
ATOM 799 O O . LEU A 1 103 ? 0.126 -2.533 14.388 1.00 85.00 103 LEU A O 1
ATOM 803 N N . VAL A 1 104 ? 0.739 -4.212 13.033 1.00 84.94 104 VAL A N 1
ATOM 804 C CA . VAL A 1 104 ? 0.917 -5.197 14.109 1.00 84.94 104 VAL A CA 1
ATOM 805 C C . VAL A 1 104 ? 2.146 -4.866 14.957 1.00 84.94 10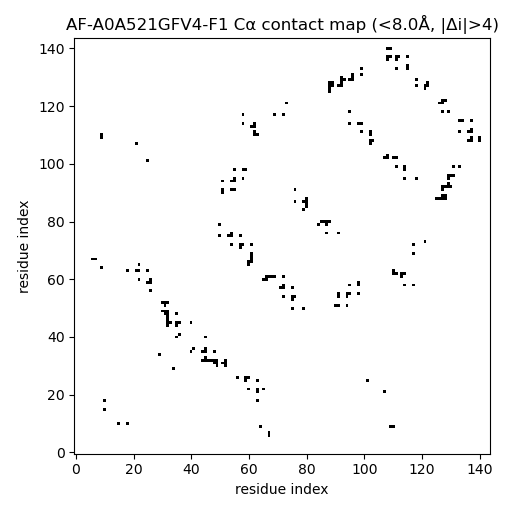4 VAL A C 1
ATOM 807 O O . VAL A 1 104 ? 2.057 -4.902 16.179 1.00 84.94 104 VAL A O 1
ATOM 810 N N . GLU A 1 105 ? 3.271 -4.514 14.331 1.00 83.50 10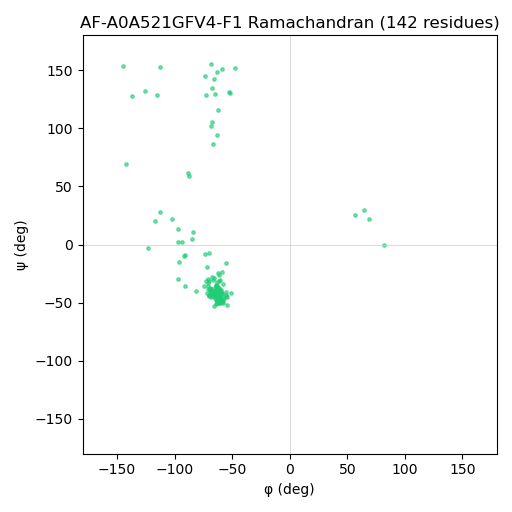5 GLU A N 1
ATOM 811 C CA . GLU A 1 105 ? 4.509 -4.132 15.026 1.00 83.50 105 GLU A CA 1
ATOM 812 C C . GLU A 1 105 ? 4.337 -2.870 15.877 1.00 83.50 105 GLU A C 1
ATOM 814 O O . GLU A 1 105 ? 4.885 -2.790 16.973 1.00 83.50 105 GLU A O 1
ATOM 819 N N . GLY A 1 106 ? 3.567 -1.898 15.383 1.00 76.81 106 GLY A N 1
ATOM 820 C CA . GLY A 1 106 ? 3.226 -0.678 16.113 1.00 76.81 106 GLY A CA 1
ATOM 821 C C . GLY A 1 106 ? 2.020 -0.808 17.046 1.00 76.81 106 GLY A C 1
ATOM 822 O O . GLY A 1 106 ? 1.585 0.199 17.586 1.00 76.81 106 GLY A O 1
ATOM 823 N N . GLU A 1 107 ? 1.454 -2.010 17.199 1.00 80.62 107 GLU A N 1
ATOM 824 C CA . GLU A 1 107 ? 0.266 -2.286 18.024 1.00 80.62 107 GLU A CA 1
ATOM 825 C C . GLU A 1 107 ? -0.988 -1.452 17.658 1.00 80.62 107 GLU A C 1
ATOM 827 O O . GLU A 1 107 ? -1.903 -1.287 18.460 1.00 80.62 107 GLU A O 1
ATOM 832 N N . PHE A 1 108 ? -1.088 -0.988 16.410 1.00 78.44 108 PHE A N 1
ATOM 833 C CA . PHE A 1 108 ? -2.188 -0.170 15.881 1.00 78.44 108 PHE A CA 1
ATOM 834 C C . PHE A 1 108 ? -3.350 -1.023 15.338 1.00 78.44 108 PHE A C 1
ATOM 836 O O . PHE A 1 108 ? -3.706 -0.966 14.150 1.00 78.44 108 PHE A O 1
ATOM 843 N N . TYR A 1 109 ? -3.948 -1.856 16.189 1.00 79.31 109 TYR A N 1
ATOM 844 C CA . TYR A 1 109 ? -4.945 -2.852 15.777 1.00 79.31 109 TYR A CA 1
ATOM 845 C C . TYR A 1 109 ? -6.254 -2.243 15.241 1.00 79.31 109 TYR A C 1
ATOM 847 O O . TYR A 1 109 ? -6.891 -2.816 14.353 1.00 79.31 109 TYR A O 1
ATOM 855 N N . GLU A 1 110 ? -6.644 -1.054 15.694 1.00 76.69 110 GLU A N 1
ATOM 856 C CA . GLU A 1 110 ? -7.858 -0.350 15.261 1.00 76.69 110 GLU A CA 1
ATOM 857 C C . GLU A 1 110 ? -7.796 0.010 13.769 1.00 76.69 110 GLU A C 1
ATOM 859 O O . GLU A 1 110 ? -8.792 -0.077 13.035 1.00 76.69 110 GLU A O 1
ATOM 864 N N . ALA A 1 111 ? -6.600 0.353 13.285 1.00 82.50 111 ALA A N 1
ATOM 865 C CA . ALA A 1 111 ? -6.345 0.722 11.897 1.00 82.50 111 ALA A CA 1
ATOM 866 C C . ALA A 1 111 ? -6.411 -0.485 10.937 1.00 82.50 111 ALA A C 1
ATOM 868 O O . ALA A 1 111 ? -6.659 -0.312 9.735 1.00 82.50 111 ALA A O 1
ATOM 869 N N . VAL A 1 112 ? -6.295 -1.717 11.454 1.00 85.12 112 VAL A N 1
ATOM 870 C CA . VAL A 1 112 ? -6.415 -2.957 10.664 1.00 85.12 112 VAL A CA 1
ATOM 871 C C . VAL A 1 112 ? -7.799 -3.066 10.017 1.00 85.12 112 VAL A C 1
ATOM 873 O O . VAL A 1 112 ? -7.927 -3.567 8.899 1.00 85.12 112 VAL A O 1
ATOM 876 N N . SER A 1 113 ? -8.842 -2.517 10.650 1.00 84.50 113 SER A N 1
ATOM 877 C CA . SER A 1 113 ? -10.197 -2.470 10.083 1.00 84.50 113 SER A CA 1
ATOM 878 C C . SER A 1 113 ? -10.251 -1.719 8.742 1.00 84.50 113 SER A C 1
ATOM 880 O O . SER A 1 113 ? -10.856 -2.198 7.777 1.00 84.50 113 SER A O 1
ATOM 882 N N . ARG A 1 114 ? -9.552 -0.581 8.627 1.00 87.44 114 ARG A N 1
ATOM 883 C CA . ARG A 1 114 ? -9.449 0.199 7.380 1.00 87.44 114 ARG A CA 1
ATOM 884 C C . ARG A 1 114 ? -8.597 -0.504 6.343 1.00 87.44 114 ARG A C 1
ATOM 886 O O . ARG A 1 114 ? -8.951 -0.495 5.164 1.00 87.44 114 ARG A O 1
ATOM 893 N N . LEU A 1 115 ? -7.515 -1.147 6.768 1.00 91.00 115 LEU A N 1
ATOM 894 C CA . LEU A 1 115 ? -6.702 -1.955 5.868 1.00 91.00 115 LEU A CA 1
ATOM 895 C C . LEU A 1 115 ? -7.515 -3.124 5.285 1.00 91.00 115 LEU A C 1
ATOM 897 O O . LEU A 1 115 ? -7.456 -3.375 4.082 1.00 91.00 115 LEU A O 1
ATOM 901 N N . ASN A 1 116 ? -8.366 -3.769 6.090 1.00 89.50 116 ASN A N 1
ATOM 902 C CA . ASN A 1 116 ? -9.263 -4.826 5.620 1.00 89.50 116 ASN A CA 1
ATOM 903 C C . ASN A 1 116 ? -10.299 -4.300 4.605 1.00 89.50 116 ASN A C 1
ATOM 905 O O . ASN A 1 116 ? -10.598 -4.988 3.628 1.00 89.50 116 ASN A O 1
ATOM 909 N N . LEU A 1 117 ? -10.803 -3.065 4.757 1.00 89.56 117 LEU A N 1
ATOM 910 C CA . LEU A 1 117 ? -11.653 -2.430 3.735 1.00 89.56 117 LEU A CA 1
ATOM 911 C C . LEU A 1 117 ? -10.914 -2.254 2.404 1.00 89.56 117 LEU A C 1
ATOM 913 O O . LEU A 1 117 ? -11.483 -2.529 1.343 1.00 89.56 117 LEU A O 1
ATOM 917 N N . VAL A 1 118 ? -9.650 -1.824 2.449 1.00 92.06 118 VAL A N 1
ATOM 918 C CA . VAL A 1 118 ? -8.809 -1.692 1.250 1.00 92.06 118 VAL A CA 1
ATOM 919 C C . VAL A 1 118 ? -8.606 -3.060 0.606 1.00 92.06 118 VAL A C 1
ATOM 921 O O . VAL A 1 118 ? -8.876 -3.218 -0.585 1.00 92.06 118 VAL A O 1
ATOM 924 N N . ARG A 1 119 ? -8.218 -4.069 1.393 1.00 93.62 119 ARG A N 1
ATOM 925 C CA . ARG A 1 119 ? -8.031 -5.451 0.938 1.00 93.62 119 ARG A CA 1
ATOM 926 C C . ARG A 1 119 ? -9.280 -5.987 0.243 1.00 93.62 119 ARG A C 1
ATOM 928 O O . ARG A 1 119 ? -9.193 -6.427 -0.899 1.00 93.62 119 ARG A O 1
ATOM 935 N N . GLN A 1 120 ? -10.452 -5.898 0.877 1.00 91.19 120 GLN A N 1
ATOM 936 C CA . GLN A 1 120 ? -11.714 -6.351 0.280 1.00 91.19 120 GLN A CA 1
ATOM 937 C C . GLN A 1 120 ? -12.034 -5.608 -1.023 1.00 91.19 120 GLN A C 1
ATOM 939 O O . GLN A 1 120 ? -12.530 -6.208 -1.979 1.00 91.19 120 GLN A O 1
ATOM 944 N N . HIS A 1 121 ? -11.756 -4.303 -1.079 1.00 91.44 121 HIS A N 1
ATOM 945 C CA . HIS A 1 121 ? -11.955 -3.515 -2.289 1.00 91.44 121 HIS A CA 1
ATOM 946 C C . HIS A 1 121 ? -11.047 -3.988 -3.432 1.00 91.44 121 HIS A C 1
ATOM 948 O O . HIS A 1 121 ? -11.520 -4.199 -4.553 1.00 91.44 121 HIS A O 1
ATOM 954 N N . LEU A 1 122 ? -9.756 -4.177 -3.150 1.00 90.88 122 LEU A N 1
ATOM 955 C CA . LEU A 1 122 ? -8.767 -4.603 -4.136 1.00 90.88 122 LEU A CA 1
ATOM 956 C C . LEU A 1 122 ? -8.981 -6.057 -4.572 1.00 90.88 122 LEU A C 1
ATOM 958 O O . LEU A 1 122 ? -8.900 -6.346 -5.764 1.00 90.88 122 LEU A O 1
ATOM 962 N N . GLN A 1 123 ? -9.368 -6.945 -3.655 1.00 91.88 123 GLN A N 1
ATOM 963 C CA . GLN A 1 123 ? -9.745 -8.324 -3.965 1.00 91.88 123 GLN A CA 1
ATOM 964 C C . GLN A 1 123 ? -10.925 -8.373 -4.944 1.00 91.88 123 GLN A C 1
ATOM 966 O O . GLN A 1 123 ? -10.845 -9.041 -5.971 1.00 91.88 123 GLN A O 1
ATOM 971 N N . ARG A 1 124 ? -12.009 -7.625 -4.682 1.00 89.94 124 ARG A N 1
ATOM 972 C CA . ARG A 1 124 ? -13.197 -7.616 -5.560 1.00 89.94 124 ARG A CA 1
ATOM 973 C C . ARG A 1 124 ? -12.915 -7.046 -6.948 1.00 89.94 124 ARG A C 1
ATOM 975 O O . ARG A 1 124 ? -13.527 -7.485 -7.915 1.00 89.94 124 ARG A O 1
ATOM 982 N N . ARG A 1 125 ? -12.059 -6.025 -7.043 1.00 88.69 125 ARG A N 1
ATOM 983 C CA . ARG A 1 125 ? -11.844 -5.280 -8.292 1.00 88.69 125 ARG A CA 1
ATOM 984 C C . ARG A 1 125 ? -10.714 -5.841 -9.150 1.00 88.69 125 ARG A C 1
ATOM 986 O O . ARG A 1 125 ? -10.810 -5.776 -10.370 1.00 88.69 125 ARG A O 1
ATOM 993 N N . PHE A 1 126 ? -9.662 -6.344 -8.517 1.00 88.38 126 PHE A N 1
ATOM 994 C CA . PHE A 1 126 ? -8.422 -6.738 -9.183 1.00 88.38 126 PHE A CA 1
ATOM 995 C C . PHE A 1 126 ? -8.045 -8.204 -8.938 1.00 88.38 126 PHE A C 1
ATOM 997 O O . PHE A 1 126 ? -7.056 -8.670 -9.488 1.00 88.38 126 PHE A O 1
ATOM 1004 N N . GLY A 1 127 ? -8.806 -8.942 -8.121 1.00 87.94 127 GLY A N 1
ATOM 1005 C CA . GLY A 1 127 ? -8.493 -10.337 -7.802 1.00 87.94 127 GLY A CA 1
ATOM 1006 C C . GLY A 1 127 ? -7.241 -10.504 -6.937 1.00 87.94 127 GLY A C 1
ATOM 1007 O O . GLY A 1 127 ? -6.639 -11.572 -6.948 1.00 87.94 127 GLY A O 1
ATOM 1008 N N . VAL A 1 128 ? -6.830 -9.460 -6.208 1.00 89.00 128 VAL A N 1
ATOM 1009 C CA . VAL A 1 128 ? -5.672 -9.510 -5.302 1.00 89.00 128 VAL A CA 1
ATOM 1010 C C . VAL A 1 128 ? -5.953 -10.488 -4.158 1.00 89.00 128 VAL A C 1
ATOM 1012 O O . VAL A 1 128 ? -6.992 -10.397 -3.503 1.00 89.00 128 VAL A O 1
ATOM 1015 N N . ILE A 1 129 ? -5.014 -11.404 -3.920 1.00 87.19 129 ILE A N 1
ATOM 1016 C CA . ILE A 1 129 ? -5.039 -12.385 -2.830 1.00 87.19 129 ILE A CA 1
ATOM 1017 C C . ILE A 1 129 ? -3.863 -12.069 -1.908 1.00 87.19 129 ILE A C 1
ATOM 1019 O O . ILE A 1 129 ? -2.745 -11.917 -2.389 1.00 87.19 129 ILE A O 1
ATOM 1023 N N . THR A 1 130 ? -4.133 -11.954 -0.612 1.0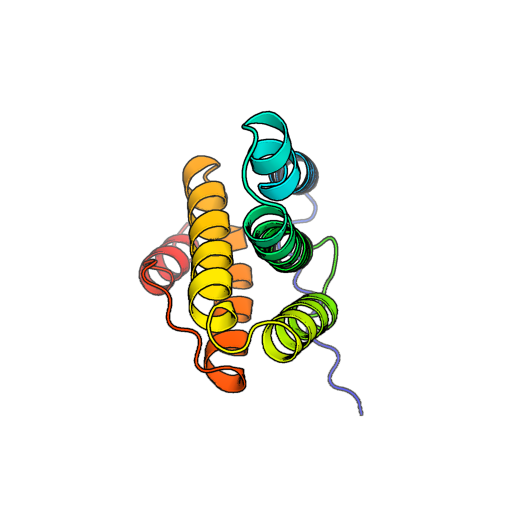0 85.62 130 THR A N 1
ATOM 1024 C CA . THR A 1 130 ? -3.153 -11.645 0.441 1.00 85.62 130 THR A CA 1
ATOM 1025 C C . THR A 1 130 ? -2.972 -12.843 1.361 1.00 85.62 130 THR A C 1
ATOM 1027 O O . THR A 1 130 ? -3.915 -13.619 1.530 1.00 85.62 130 THR A O 1
ATOM 1030 N N . GLU A 1 131 ? -1.804 -12.963 1.987 1.00 79.00 131 GLU A N 1
ATOM 1031 C CA . GLU A 1 131 ? -1.509 -14.057 2.924 1.00 79.00 131 GLU A CA 1
ATOM 1032 C C . GLU A 1 131 ? -1.743 -13.664 4.395 1.00 79.00 131 GLU A C 1
ATOM 1034 O O . GLU A 1 131 ? -1.844 -14.542 5.252 1.00 79.00 131 GLU A O 1
ATOM 1039 N N . GLY A 1 132 ? -1.880 -12.367 4.702 1.00 73.56 132 GLY A N 1
ATOM 1040 C CA . GLY A 1 132 ? -2.116 -11.877 6.061 1.00 73.56 132 GLY A CA 1
ATOM 1041 C C . GLY A 1 132 ? -3.435 -12.334 6.704 1.00 73.56 132 GLY A C 1
ATOM 1042 O O . GLY A 1 132 ? -4.470 -12.476 6.049 1.00 73.56 132 GLY A O 1
ATOM 1043 N N . ASP A 1 133 ? -3.424 -12.500 8.031 1.00 78.06 133 ASP A N 1
ATOM 1044 C CA . ASP A 1 133 ? -4.585 -12.923 8.833 1.00 78.06 133 ASP A CA 1
ATOM 1045 C C . ASP A 1 133 ? -5.443 -11.725 9.294 1.00 78.06 133 ASP A C 1
ATOM 1047 O O . ASP A 1 133 ? -5.589 -11.420 10.482 1.00 78.06 133 ASP A O 1
ATOM 1051 N N . TYR A 1 134 ? -5.981 -10.988 8.318 1.00 76.12 134 TYR A N 1
ATOM 1052 C CA . TYR A 1 134 ? -6.741 -9.752 8.545 1.00 76.12 134 TYR A CA 1
ATOM 1053 C C . TYR A 1 134 ? -8.011 -9.974 9.375 1.00 76.12 134 TYR A C 1
ATOM 1055 O O . TYR A 1 134 ? -8.368 -9.134 10.196 1.00 76.12 134 TYR A O 1
ATOM 1063 N N . GLU A 1 135 ? -8.716 -11.084 9.152 1.00 72.31 135 GLU A N 1
ATOM 1064 C CA . GLU A 1 135 ? -10.020 -11.342 9.773 1.00 72.31 135 GLU A CA 1
ATOM 1065 C C . GLU A 1 135 ? -9.881 -11.573 11.278 1.00 72.31 135 GLU A C 1
ATOM 1067 O O . GLU A 1 135 ? -10.595 -10.932 12.056 1.00 72.31 135 GLU A O 1
ATOM 1072 N N . ARG A 1 136 ? -8.897 -12.380 11.696 1.00 72.75 136 ARG A N 1
ATOM 1073 C CA . ARG A 1 136 ? -8.592 -12.609 13.113 1.00 72.75 136 ARG A CA 1
ATOM 1074 C C . ARG A 1 136 ? -8.213 -11.313 13.830 1.00 72.75 136 ARG A C 1
ATOM 1076 O O . ARG A 1 136 ? -8.703 -11.051 14.927 1.00 72.75 136 ARG A O 1
ATOM 1083 N N . LEU A 1 137 ? -7.389 -10.477 13.196 1.00 71.38 137 LEU A N 1
ATOM 1084 C CA . LEU A 1 137 ? -6.917 -9.218 13.782 1.00 71.38 137 LEU A CA 1
ATOM 1085 C C . LEU A 1 137 ? -8.024 -8.156 13.873 1.00 71.38 137 LEU A C 1
ATOM 1087 O O . LEU A 1 137 ? -8.073 -7.409 14.845 1.00 71.38 137 LEU A O 1
ATOM 1091 N N . THR A 1 138 ? -8.974 -8.132 12.930 1.00 64.06 138 THR A N 1
ATOM 1092 C CA . THR A 1 138 ? -10.148 -7.245 13.037 1.00 64.06 138 THR A CA 1
ATOM 1093 C C . THR A 1 138 ? -11.144 -7.663 14.120 1.00 64.06 138 THR A C 1
ATOM 1095 O O . THR A 1 138 ? -11.811 -6.802 14.689 1.00 64.06 138 THR A O 1
ATOM 1098 N N . GLN A 1 139 ? -11.252 -8.959 14.429 1.00 59.56 139 GLN A N 1
ATOM 1099 C CA . GLN A 1 139 ? -12.143 -9.453 15.485 1.00 59.56 139 GLN A CA 1
ATOM 1100 C C . GLN A 1 139 ? -11.594 -9.147 16.886 1.00 59.56 139 GLN A C 1
ATOM 1102 O O . GLN A 1 139 ? -12.368 -8.797 17.772 1.00 59.56 139 GLN A O 1
ATOM 1107 N N . GLY A 1 140 ? -10.268 -9.195 17.073 1.00 48.41 140 GLY A N 1
ATOM 1108 C CA . GLY A 1 140 ? -9.620 -8.866 18.350 1.00 48.41 140 GLY A CA 1
ATOM 1109 C C . GLY A 1 140 ? -9.857 -7.424 18.813 1.00 48.41 140 GLY A C 1
ATOM 1110 O O . GLY A 1 140 ? -10.123 -7.201 19.992 1.00 48.41 140 GLY A O 1
ATOM 1111 N N . ALA A 1 141 ? -9.874 -6.465 17.882 1.00 48.41 141 ALA A N 1
ATOM 1112 C CA . ALA A 1 141 ? -10.044 -5.035 18.166 1.00 48.41 141 ALA A CA 1
ATOM 1113 C C . ALA A 1 141 ? -11.460 -4.627 18.635 1.00 48.41 141 ALA A C 1
ATOM 1115 O O . ALA A 1 141 ? -11.670 -3.481 19.012 1.00 48.41 141 ALA A O 1
ATOM 1116 N N . THR A 1 142 ? -12.448 -5.533 18.613 1.00 38.69 142 THR A N 1
ATOM 1117 C CA . THR A 1 142 ? -13.842 -5.226 19.016 1.00 38.69 142 THR A CA 1
ATOM 1118 C C . THR A 1 142 ? -14.145 -5.638 20.469 1.00 38.69 142 THR A C 1
ATOM 1120 O O . THR A 1 142 ? -15.281 -5.508 20.917 1.00 38.69 142 THR A O 1
ATOM 1123 N N . THR A 1 143 ? -13.159 -6.163 21.207 1.00 31.88 143 THR A N 1
ATOM 1124 C CA . THR A 1 143 ? -13.380 -6.855 22.497 1.00 31.88 143 THR A CA 1
ATOM 1125 C C . THR A 1 143 ? -12.738 -6.189 23.718 1.00 31.88 143 THR A C 1
ATOM 1127 O O . THR A 1 143 ? -12.568 -6.859 24.737 1.00 31.88 143 THR A O 1
ATOM 1130 N N . VAL A 1 144 ? -12.401 -4.899 23.645 1.00 36.94 144 VAL A N 1
ATOM 1131 C CA . VAL A 1 144 ? -11.902 -4.124 24.797 1.00 36.94 144 VAL A CA 1
ATOM 1132 C C . VAL A 1 144 ? -12.914 -3.060 25.196 1.00 36.94 144 VAL A C 1
ATOM 1134 O O . VAL A 1 144 ? -13.384 -2.336 24.291 1.00 36.94 144 VAL A O 1
#

Nearest PDB structures (foldseek):
  2xpk-assembly1_B  TM=2.399E-01  e=9.857E+00  Clostridium perfringens

Foldseek 3Di:
DPPPDPLPPLDDPVCVVVLVVLLCQQVPDDFPLVVCVVVVHDPVVSVLSVLLRQLLNLLSCCLSVVDVDCPSNVVSLVVSCVVCVPCSLVSNLVSLVVVVVSCVVVVVLSSLVRSVVSVVVCCVPPVRDHPDPSVVSNVVVVPD

Solvent-accessible surface area (backbone atoms only — not comparable to full-atom values): 8152 Å² total; per-residue (Å²): 133,82,82,76,72,77,82,78,71,91,53,64,92,89,37,60,66,61,46,52,50,47,39,53,57,68,71,60,63,81,51,56,22,63,54,34,52,77,68,70,51,55,69,68,58,28,54,55,29,44,46,39,40,50,31,34,50,33,45,45,35,37,40,54,58,83,33,92,59,65,62,57,36,51,49,41,47,48,54,34,38,73,75,35,64,86,51,33,47,64,45,51,22,48,34,53,43,51,54,48,48,53,29,60,77,68,68,40,46,72,43,45,50,50,45,46,53,50,49,55,53,43,26,76,75,68,68,38,68,68,89,63,69,55,68,66,48,44,58,60,61,73,74,123

pLDDT: mean 79.17, std 17.79, range [27.92, 95.25]